Protein AF-H5ZVK7-F1 (afdb_monomer_lite)

Radius of gyration: 13.58 Å; chains: 1; bounding box: 31×31×27 Å

InterPro domains:
  IPR001128 Cytochrome P450 [PF00067] (3-49)
  IPR017972 Cytochrome P450, conserved site [PS00086] (28-37)
  IPR036396 Cytochrome P450 superfamily [G3DSA:1.10.630.10] (2-49)
  IPR036396 Cytochrome P450 superfamily [SSF48264] (3-49)
  IPR050479 Cytochrome P450, families 11 and 27 [PTHR24279] (3-49)

Organism: Kryptolebias marmoratus (NCBI:txid37003)

Foldseek 3Di:
DVPDDDPCVPDPDDPPPPPDDPVPDAPQHDDPRGNPCVVVVVVCVVVVD

pLDDT: mean 86.52, std 12.49, range [56.44, 98.25]

Structure (mmCIF, N/CA/C/O backbone):
data_AF-H5ZVK7-F1
#
_entry.id   AF-H5ZVK7-F1
#
loop_
_atom_site.group_PDB
_atom_site.id
_atom_site.type_symbol
_atom_site.label_atom_id
_atom_site.label_alt_id
_atom_site.label_comp_id
_atom_site.label_asym_id
_atom_site.label_entity_id
_atom_site.label_seq_id
_atom_site.pdbx_PDB_ins_code
_atom_site.Cartn_x
_atom_site.Cartn_y
_atom_site.Cartn_z
_atom_site.occupancy
_atom_site.B_iso_or_equiv
_atom_site.auth_seq_id
_atom_site.auth_comp_id
_atom_site.auth_asym_id
_atom_site.auth_atom_id
_atom_site.pdbx_PDB_model_num
ATOM 1 N N . TYR A 1 1 ? -24.652 -8.748 -4.170 1.00 59.38 1 TYR A N 1
ATOM 2 C CA . TYR A 1 1 ? -23.963 -8.662 -2.862 1.00 59.38 1 TYR A CA 1
ATOM 3 C C . TYR A 1 1 ? -22.482 -8.248 -2.943 1.00 59.38 1 TYR A C 1
ATOM 5 O O . TYR A 1 1 ? -21.822 -8.237 -1.915 1.00 59.38 1 TYR A O 1
ATOM 13 N N . SER A 1 2 ? -21.931 -7.874 -4.109 1.00 68.81 2 SER A N 1
ATOM 14 C CA . SER A 1 2 ? -20.514 -7.472 -4.256 1.00 68.81 2 SER A CA 1
ATOM 15 C C . SER A 1 2 ? -20.225 -5.991 -3.964 1.00 68.81 2 SER A C 1
ATOM 17 O O . SER A 1 2 ? -19.063 -5.615 -3.884 1.00 68.81 2 SER A O 1
ATOM 19 N N . HIS A 1 3 ? -21.254 -5.153 -3.801 1.00 85.19 3 HIS A N 1
ATOM 20 C CA . HIS A 1 3 ? -21.113 -3.697 -3.631 1.00 85.19 3 HIS A CA 1
ATOM 21 C C . HIS A 1 3 ? -21.174 -3.227 -2.169 1.00 85.19 3 HIS A C 1
ATOM 23 O O . HIS A 1 3 ? -21.210 -2.030 -1.906 1.00 85.19 3 HIS A O 1
ATOM 29 N N . THR A 1 4 ? -21.202 -4.150 -1.206 1.00 91.88 4 THR A N 1
ATOM 30 C CA . THR A 1 4 ? -21.220 -3.817 0.224 1.00 91.88 4 THR A CA 1
ATOM 31 C C . TH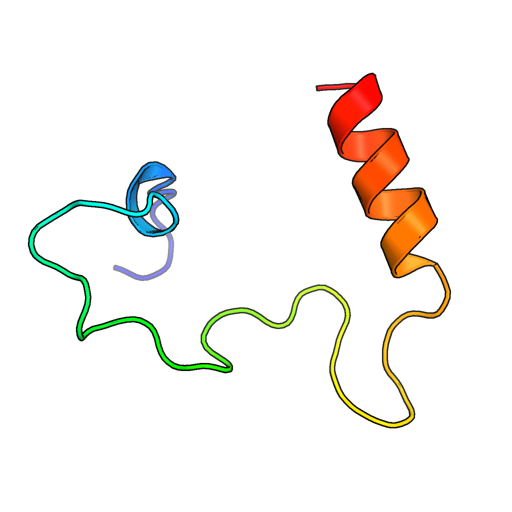R A 1 4 ? -19.799 -3.830 0.779 1.00 91.88 4 THR A C 1
ATOM 33 O O . THR A 1 4 ? -19.085 -4.827 0.645 1.00 91.88 4 THR A O 1
ATOM 36 N N . PHE A 1 5 ? -19.394 -2.740 1.431 1.00 88.94 5 PHE A N 1
ATOM 37 C CA . PHE A 1 5 ? -18.110 -2.656 2.123 1.00 88.94 5 PHE A CA 1
ATOM 38 C C . PHE A 1 5 ? -18.142 -3.490 3.415 1.00 88.94 5 PHE A C 1
ATOM 40 O O . PHE A 1 5 ? -18.945 -3.227 4.306 1.00 88.94 5 PHE A O 1
ATOM 47 N N . LEU A 1 6 ? -17.293 -4.521 3.499 1.00 88.44 6 LEU A N 1
ATOM 48 C CA . LEU A 1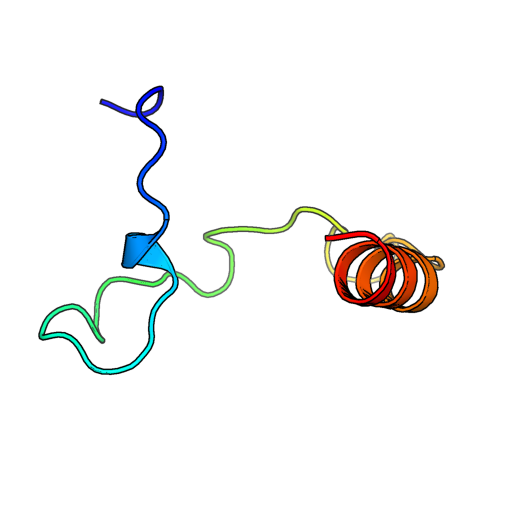 6 ? -17.220 -5.468 4.623 1.00 88.44 6 LEU A CA 1
ATOM 49 C C . LEU A 1 6 ? -15.754 -5.631 5.081 1.00 88.44 6 LEU A C 1
ATOM 51 O O . LEU A 1 6 ? -15.089 -6.579 4.644 1.00 88.44 6 LEU A O 1
ATOM 55 N N . PRO A 1 7 ? -15.217 -4.718 5.917 1.00 87.06 7 PRO A N 1
ATOM 56 C CA . PRO A 1 7 ? -13.802 -4.713 6.315 1.00 87.06 7 PRO A CA 1
ATOM 57 C C . PRO A 1 7 ? -13.381 -5.975 7.080 1.00 87.06 7 PRO A C 1
ATOM 59 O O . PRO A 1 7 ? -12.265 -6.465 6.909 1.00 87.06 7 PRO A O 1
ATOM 62 N N . GLN A 1 8 ? -14.298 -6.569 7.847 1.00 86.50 8 GLN A N 1
ATOM 63 C CA . GLN A 1 8 ? -14.079 -7.792 8.619 1.00 86.50 8 GLN A CA 1
ATOM 64 C C . GLN A 1 8 ? -13.663 -9.004 7.769 1.00 86.50 8 GLN A C 1
ATOM 66 O O . GLN A 1 8 ? -13.067 -9.937 8.297 1.00 86.50 8 GLN A O 1
ATOM 71 N N . ARG A 1 9 ? -13.902 -8.980 6.446 1.00 83.62 9 ARG A N 1
ATOM 72 C CA . ARG A 1 9 ? -13.464 -10.022 5.499 1.00 83.62 9 ARG A CA 1
ATOM 73 C C . ARG A 1 9 ? -11.952 -10.270 5.534 1.00 83.62 9 ARG A C 1
ATOM 75 O O . ARG A 1 9 ? -11.514 -11.370 5.207 1.00 83.62 9 ARG A O 1
ATOM 82 N N . TRP A 1 10 ? -11.168 -9.253 5.887 1.00 81.88 10 TRP A N 1
ATOM 83 C CA . TRP A 1 10 ? -9.703 -9.285 5.853 1.00 81.88 10 TRP A CA 1
ATOM 84 C C . TRP A 1 10 ? -9.063 -9.574 7.218 1.00 81.88 10 TRP A C 1
ATOM 86 O O . TRP A 1 10 ? -7.843 -9.714 7.302 1.00 81.88 10 TRP A O 1
ATOM 96 N N . LEU A 1 11 ? -9.860 -9.692 8.285 1.00 84.12 11 LEU A N 1
ATOM 97 C CA . LEU A 1 11 ? -9.364 -9.976 9.630 1.00 84.12 11 LEU A CA 1
ATOM 98 C C . LEU A 1 11 ? -9.013 -11.464 9.774 1.00 84.12 11 LEU A C 1
ATOM 100 O O . LEU A 1 11 ? -9.788 -12.348 9.408 1.00 84.12 11 LEU A O 1
ATOM 104 N N . ARG A 1 12 ? -7.830 -11.756 10.324 1.00 75.88 12 ARG A N 1
ATOM 105 C CA . ARG A 1 12 ? -7.375 -13.129 10.591 1.00 75.88 12 ARG A CA 1
ATOM 106 C C . ARG A 1 12 ? -7.897 -13.582 11.955 1.00 75.88 12 ARG A C 1
ATOM 108 O O . ARG A 1 12 ? -7.694 -12.878 12.935 1.00 75.88 12 ARG A O 1
ATOM 115 N N . GLY A 1 13 ? -8.513 -14.766 12.030 1.00 71.00 13 GLY A N 1
ATOM 116 C CA . GLY A 1 13 ? -8.895 -15.390 13.308 1.00 71.00 13 GLY A CA 1
ATOM 117 C C . GLY A 1 13 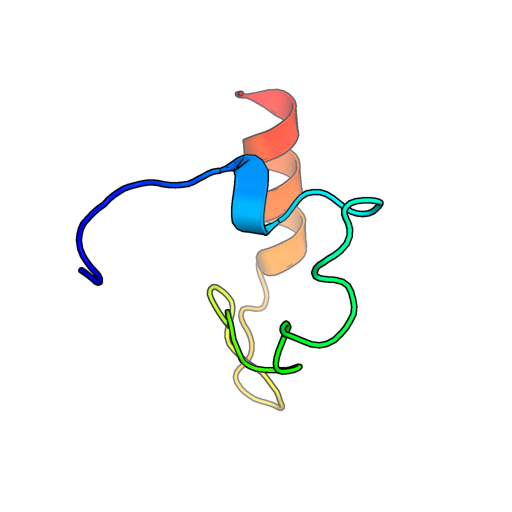? -10.360 -15.809 13.460 1.00 71.00 13 GLY A C 1
ATOM 118 O O . GLY A 1 13 ? -10.646 -16.537 14.400 1.00 71.00 13 GLY A O 1
ATOM 119 N N . GLY A 1 14 ? -11.259 -15.423 12.548 1.00 67.25 14 GLY A N 1
ATOM 120 C CA . GLY A 1 14 ? -12.643 -15.926 12.531 1.00 67.25 14 GLY A CA 1
ATOM 121 C C . GLY A 1 14 ? -12.776 -17.326 11.915 1.00 67.25 14 GLY A C 1
ATOM 122 O O . GLY A 1 14 ? -11.828 -17.824 11.306 1.00 67.25 14 GLY A O 1
ATOM 123 N N . ASP A 1 15 ? -13.964 -17.928 12.014 1.00 63.06 15 ASP A N 1
ATOM 124 C CA . ASP A 1 15 ? -14.298 -19.275 11.500 1.00 63.06 15 ASP A CA 1
ATOM 125 C C . ASP A 1 15 ? -14.124 -19.447 9.974 1.00 63.06 15 ASP A C 1
ATOM 127 O O . ASP A 1 15 ? -14.174 -20.554 9.445 1.00 63.06 15 ASP A O 1
ATOM 131 N N . ASP A 1 16 ? -13.861 -18.360 9.245 1.00 63.03 16 ASP A N 1
ATOM 132 C CA . ASP A 1 16 ? -13.848 -18.307 7.780 1.00 63.03 16 ASP A CA 1
ATOM 133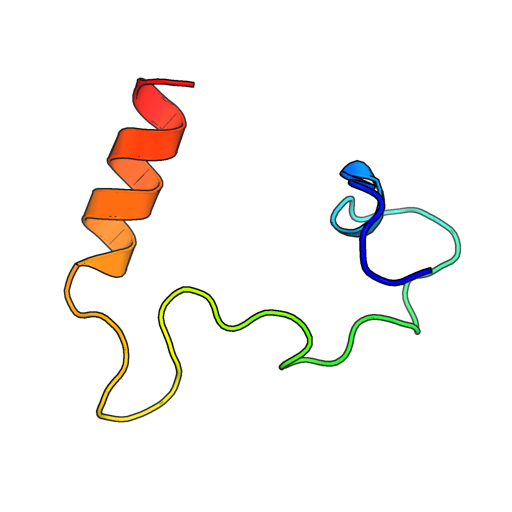 C C . ASP A 1 16 ? -12.441 -18.475 7.160 1.00 63.03 16 ASP A C 1
ATOM 135 O O . ASP A 1 16 ? -12.187 -18.061 6.025 1.00 63.03 16 ASP A O 1
ATOM 139 N N . LYS A 1 17 ? -11.505 -19.110 7.890 1.00 58.28 17 LYS A N 1
ATOM 140 C CA . LYS A 1 17 ? -10.100 -19.331 7.461 1.00 58.28 17 LYS A CA 1
ATOM 141 C C . LYS A 1 17 ? -9.962 -20.048 6.109 1.00 58.28 17 LYS A C 1
ATOM 143 O O . LYS A 1 17 ? -8.914 -19.953 5.479 1.00 58.28 17 LYS A O 1
ATOM 148 N N . PHE A 1 18 ? -11.007 -20.736 5.651 1.00 56.44 18 PHE A N 1
ATOM 149 C CA . PHE A 1 18 ? -11.009 -21.538 4.425 1.00 56.44 18 PHE A CA 1
ATOM 150 C C . PHE A 1 18 ? -11.531 -20.806 3.175 1.00 56.44 18 PHE A C 1
ATOM 152 O O . PHE A 1 18 ? -11.518 -21.390 2.094 1.00 56.44 18 PHE A O 1
ATOM 159 N N . ARG A 1 19 ? -11.986 -19.545 3.274 1.00 66.81 19 ARG A N 1
ATOM 160 C CA . ARG A 1 19 ? -12.647 -18.843 2.151 1.00 66.81 19 ARG A CA 1
ATOM 161 C C . ARG A 1 19 ? -11.789 -17.838 1.377 1.00 66.81 19 ARG A C 1
ATOM 163 O O . ARG A 1 19 ? -12.265 -17.273 0.391 1.00 66.81 19 ARG A O 1
ATOM 170 N N . GLN A 1 20 ? -10.547 -17.584 1.782 1.00 74.69 20 GLN A N 1
ATOM 171 C CA . GLN A 1 20 ? -9.714 -16.573 1.124 1.00 74.69 20 GLN A CA 1
ATOM 172 C C . GLN A 1 20 ? -8.914 -17.183 -0.031 1.00 74.69 20 GLN A C 1
ATOM 174 O O . GLN A 1 20 ? -7.892 -17.834 0.170 1.00 74.69 20 GLN A O 1
ATOM 179 N N . HIS A 1 21 ? -9.375 -16.953 -1.263 1.00 83.62 21 HIS A N 1
ATOM 180 C CA . HIS A 1 21 ? -8.600 -17.291 -2.454 1.00 83.62 21 HIS A CA 1
ATOM 181 C C . HIS A 1 21 ? -7.299 -16.460 -2.485 1.00 83.62 21 HIS A C 1
ATOM 183 O O . HIS A 1 21 ? -7.374 -15.246 -2.268 1.00 83.62 21 HIS A O 1
ATOM 189 N N . PRO A 1 22 ? -6.129 -17.043 -2.815 1.00 83.19 22 PRO A N 1
ATOM 190 C CA . PRO A 1 22 ? -4.850 -16.319 -2.859 1.00 83.19 22 PRO A CA 1
ATOM 191 C C . PRO A 1 22 ? -4.850 -15.078 -3.764 1.00 83.19 22 PRO A C 1
ATOM 193 O O . PRO A 1 22 ? -4.109 -14.132 -3.521 1.00 83.19 22 PRO A O 1
ATOM 196 N N . PHE A 1 23 ? -5.720 -15.060 -4.778 1.00 87.81 23 PHE A N 1
ATOM 197 C CA . PHE A 1 23 ? -5.928 -13.930 -5.691 1.00 87.81 23 PHE A CA 1
ATOM 198 C C . PHE A 1 23 ? -7.286 -13.237 -5.497 1.00 87.81 23 PHE A C 1
ATOM 200 O O . PHE A 1 23 ? -7.808 -12.624 -6.421 1.00 87.81 23 PHE A O 1
ATOM 207 N N . GLY A 1 24 ? -7.901 -13.361 -4.317 1.00 85.75 24 GLY A N 1
ATOM 208 C CA . GLY A 1 24 ? -9.179 -12.710 -4.000 1.00 85.75 24 GLY A CA 1
ATOM 209 C C . GLY A 1 24 ? -9.098 -11.179 -3.942 1.00 85.75 24 GLY A C 1
ATOM 210 O O . GLY A 1 24 ? -10.125 -10.509 -3.999 1.00 85.75 24 GLY A O 1
ATOM 211 N N . SER A 1 25 ? -7.888 -10.622 -3.843 1.00 88.19 25 SER A N 1
ATOM 212 C CA . SER A 1 25 ? -7.603 -9.193 -3.973 1.00 88.19 25 SER A CA 1
ATOM 213 C C . SER A 1 25 ? -6.187 -9.001 -4.518 1.00 88.19 25 SER A C 1
ATOM 215 O O . SER A 1 25 ? -5.228 -9.539 -3.968 1.00 88.19 25 SER A O 1
ATOM 217 N N . VAL A 1 26 ? -6.063 -8.258 -5.621 1.00 93.44 26 VAL A N 1
ATOM 218 C CA . VAL A 1 26 ? -4.791 -7.959 -6.310 1.00 93.44 26 VAL A CA 1
ATOM 219 C C . VAL A 1 26 ? -4.677 -6.462 -6.659 1.00 93.44 26 VAL A C 1
ATOM 221 O O . VAL A 1 26 ? -4.468 -6.110 -7.820 1.00 93.44 26 VAL A O 1
ATOM 224 N N . PRO A 1 27 ? -4.810 -5.547 -5.677 1.00 93.69 27 PRO A N 1
ATOM 225 C CA . PRO A 1 27 ? -4.935 -4.105 -5.923 1.00 93.69 27 PRO A CA 1
ATOM 226 C C . PRO A 1 27 ? -3.667 -3.484 -6.523 1.00 93.69 27 PRO A C 1
ATOM 228 O O . PRO A 1 27 ? -3.736 -2.484 -7.227 1.00 93.69 27 PRO A O 1
ATOM 231 N N . PHE A 1 28 ? -2.513 -4.110 -6.289 1.00 97.00 28 PHE A N 1
ATOM 232 C CA . PHE A 1 28 ? -1.216 -3.707 -6.832 1.00 97.00 28 PHE A CA 1
ATOM 233 C C . PHE A 1 28 ? -0.717 -4.647 -7.942 1.00 97.00 28 PHE A C 1
ATOM 235 O O . PHE A 1 28 ? 0.459 -4.609 -8.300 1.00 97.00 28 PHE A O 1
ATOM 242 N N . GLY A 1 29 ? -1.584 -5.507 -8.485 1.00 95.38 29 GLY A N 1
ATOM 243 C CA . GLY A 1 29 ? -1.214 -6.514 -9.478 1.00 95.38 29 GLY A CA 1
ATOM 244 C C . GLY A 1 29 ? -0.354 -7.661 -8.925 1.00 95.38 29 GLY A C 1
ATOM 245 O O . GLY A 1 29 ? -0.061 -7.743 -7.732 1.00 95.38 29 GLY A O 1
ATOM 246 N N . PHE A 1 30 ? 0.035 -8.575 -9.816 1.00 96.12 30 PHE A N 1
ATOM 247 C CA . PHE A 1 30 ? 0.860 -9.752 -9.524 1.00 96.12 30 PHE A CA 1
ATOM 248 C C . PHE A 1 30 ? 1.811 -10.048 -10.698 1.00 96.12 30 PH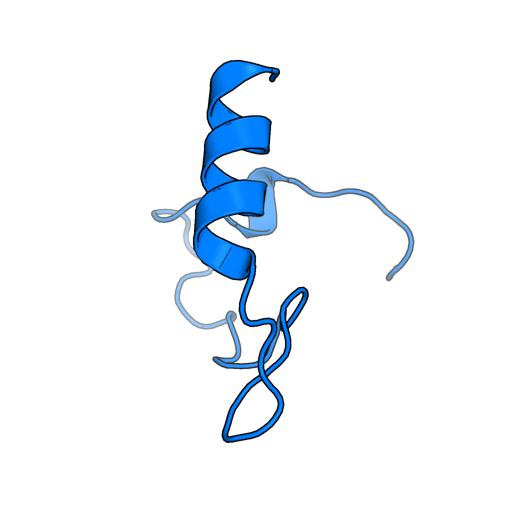E A C 1
ATOM 250 O O . PHE A 1 30 ? 1.498 -9.746 -11.851 1.00 96.12 30 PHE A O 1
ATOM 257 N N . GLY A 1 31 ? 2.966 -10.657 -10.414 1.00 95.56 31 GLY A N 1
ATOM 258 C CA . GLY A 1 31 ? 3.962 -11.037 -11.420 1.00 95.56 31 GLY A CA 1
ATOM 259 C C . GLY A 1 31 ? 4.789 -9.862 -11.953 1.00 95.56 31 GLY A C 1
ATOM 260 O O . GLY A 1 31 ? 4.957 -8.846 -11.283 1.00 95.56 31 GLY A O 1
ATOM 261 N N . ILE A 1 32 ? 5.311 -9.997 -13.177 1.00 97.19 32 ILE A N 1
ATOM 262 C CA . ILE A 1 32 ? 6.288 -9.057 -13.764 1.00 97.19 32 ILE A CA 1
ATOM 263 C C . ILE A 1 32 ? 5.756 -7.633 -14.008 1.00 97.19 32 ILE A C 1
ATOM 265 O O . ILE A 1 32 ? 6.541 -6.725 -14.249 1.00 97.19 32 ILE A O 1
ATOM 269 N N . ARG A 1 33 ? 4.432 -7.435 -13.967 1.00 97.12 33 ARG A N 1
ATOM 270 C CA . ARG A 1 33 ? 3.771 -6.124 -14.114 1.00 97.12 33 ARG A CA 1
ATOM 271 C C . ARG A 1 33 ? 3.108 -5.651 -12.817 1.00 97.12 33 ARG A C 1
ATOM 273 O O . ARG A 1 33 ? 2.167 -4.864 -12.864 1.00 97.12 33 ARG A O 1
ATOM 280 N N . ALA A 1 34 ? 3.537 -6.165 -11.664 1.00 97.44 34 ALA A N 1
ATOM 281 C CA . ALA A 1 34 ? 3.071 -5.652 -10.382 1.00 97.44 34 ALA A CA 1
ATOM 282 C C . ALA A 1 34 ? 3.522 -4.193 -10.181 1.00 97.44 34 ALA A C 1
ATOM 284 O O . ALA A 1 34 ? 4.539 -3.755 -10.720 1.00 97.44 34 ALA A O 1
ATOM 285 N N . CYS A 1 35 ? 2.759 -3.438 -9.393 1.00 97.94 35 CYS A N 1
ATOM 286 C CA . CYS A 1 35 ? 3.042 -2.041 -9.095 1.00 97.94 35 CYS A CA 1
ATOM 287 C C . CYS A 1 35 ? 4.401 -1.895 -8.39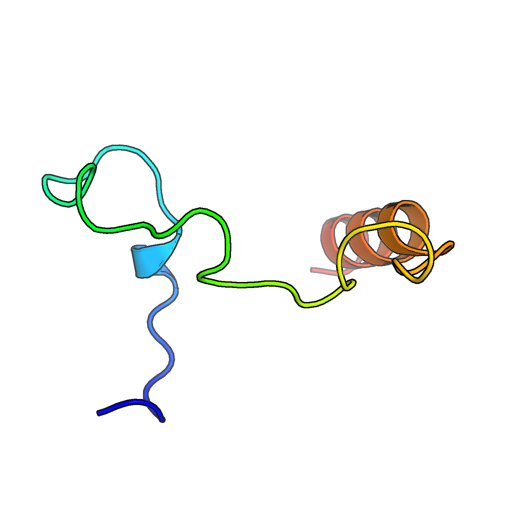6 1.00 97.94 35 CYS A C 1
ATOM 289 O O . CYS A 1 35 ? 4.588 -2.374 -7.274 1.00 97.94 35 CYS A O 1
ATOM 291 N N . LEU A 1 36 ? 5.326 -1.170 -9.034 1.00 98.06 36 LEU A N 1
ATOM 292 C CA . LEU A 1 36 ? 6.648 -0.858 -8.478 1.00 98.06 36 LEU A CA 1
ATOM 293 C C . LEU A 1 36 ? 6.551 -0.040 -7.179 1.00 98.06 36 LEU A C 1
ATOM 295 O O . LEU A 1 36 ? 7.354 -0.219 -6.269 1.00 98.06 36 LEU A O 1
ATOM 299 N N . GLY A 1 37 ? 5.536 0.822 -7.075 1.00 98.19 37 GLY A N 1
ATOM 300 C CA . GLY A 1 37 ? 5.313 1.712 -5.936 1.00 98.19 37 GLY A CA 1
ATOM 301 C C . GLY A 1 37 ? 4.547 1.097 -4.765 1.00 98.19 37 GLY A C 1
ATOM 302 O O . GLY A 1 37 ? 4.236 1.820 -3.824 1.00 98.19 37 GLY A O 1
ATOM 303 N N . ARG A 1 38 ? 4.232 -0.209 -4.784 1.00 97.75 38 ARG A N 1
ATOM 304 C CA . ARG A 1 38 ? 3.376 -0.854 -3.768 1.00 97.75 38 ARG A CA 1
ATOM 305 C C . ARG A 1 38 ? 3.785 -0.518 -2.331 1.00 97.75 38 ARG A C 1
ATOM 307 O O . ARG A 1 38 ? 2.933 -0.179 -1.523 1.00 97.75 38 ARG A O 1
ATOM 314 N N . ARG A 1 39 ? 5.081 -0.607 -2.019 1.00 97.81 39 ARG A N 1
ATOM 315 C CA . ARG A 1 39 ? 5.582 -0.352 -0.659 1.00 97.81 39 ARG A CA 1
ATOM 316 C C . ARG A 1 39 ? 5.389 1.101 -0.240 1.00 97.81 39 ARG A C 1
ATOM 318 O O . ARG A 1 39 ? 5.024 1.345 0.898 1.00 97.81 39 ARG A O 1
ATOM 325 N N . VAL A 1 40 ? 5.622 2.043 -1.153 1.00 98.25 40 VAL A N 1
ATOM 326 C CA . VAL A 1 40 ? 5.433 3.475 -0.882 1.00 98.25 40 VAL A CA 1
ATOM 327 C C . VAL A 1 40 ? 3.953 3.760 -0.636 1.00 98.25 40 VAL A C 1
ATOM 329 O O . VAL A 1 40 ? 3.620 4.331 0.392 1.00 98.25 40 VAL A O 1
ATOM 332 N N . ALA A 1 41 ? 3.068 3.259 -1.502 1.00 97.69 41 ALA A N 1
ATOM 333 C CA . ALA A 1 41 ? 1.625 3.432 -1.347 1.00 97.69 41 ALA A CA 1
ATOM 334 C C . ALA A 1 41 ? 1.089 2.820 -0.039 1.00 97.69 41 ALA A C 1
ATOM 336 O O . ALA A 1 41 ? 0.312 3.460 0.660 1.00 97.69 41 ALA A O 1
ATOM 337 N N . GLU A 1 42 ? 1.511 1.600 0.319 1.00 96.25 42 GLU A N 1
ATOM 338 C CA . GLU A 1 42 ? 1.124 0.970 1.592 1.00 96.25 42 GLU A CA 1
ATOM 339 C C . GLU A 1 42 ? 1.619 1.785 2.800 1.00 96.25 42 GLU A C 1
ATOM 341 O O . GLU A 1 42 ? 0.867 1.977 3.753 1.00 96.25 42 GLU A O 1
ATOM 346 N N . LEU A 1 43 ? 2.855 2.297 2.762 1.00 97.50 43 LEU A N 1
ATOM 347 C CA . LEU A 1 43 ? 3.402 3.133 3.836 1.00 97.50 43 LEU A CA 1
ATOM 348 C C . LEU A 1 43 ? 2.643 4.452 3.987 1.00 97.50 43 LEU A C 1
ATOM 350 O O . LEU A 1 43 ? 2.295 4.819 5.105 1.00 97.50 43 LEU A O 1
ATOM 354 N N . GLU A 1 44 ? 2.362 5.147 2.886 1.00 97.56 44 GLU A N 1
ATOM 355 C CA . GLU A 1 44 ? 1.574 6.382 2.908 1.00 97.56 44 GLU A CA 1
ATOM 356 C C . GLU A 1 44 ? 0.169 6.134 3.465 1.00 97.56 44 GLU A C 1
ATOM 358 O O . GLU A 1 44 ? -0.297 6.906 4.298 1.00 97.56 44 GLU A O 1
ATOM 363 N N . MET A 1 45 ? -0.478 5.023 3.093 1.00 95.62 45 MET A N 1
ATOM 364 C CA . MET A 1 45 ? -1.768 4.631 3.667 1.00 95.62 45 MET A CA 1
ATOM 365 C C . MET A 1 45 ? -1.683 4.409 5.180 1.00 95.62 45 MET A C 1
ATOM 367 O O . MET A 1 45 ? -2.540 4.906 5.891 1.00 95.62 45 MET A O 1
ATOM 371 N N . TYR A 1 46 ? -0.668 3.705 5.691 1.00 95.56 46 TYR A N 1
ATOM 372 C CA . TYR A 1 46 ? -0.534 3.471 7.138 1.00 95.56 46 TYR A CA 1
ATOM 373 C C . TYR A 1 46 ? -0.170 4.717 7.949 1.00 95.56 46 TYR A C 1
ATOM 375 O O . TYR A 1 46 ? -0.390 4.734 9.155 1.00 95.56 46 TYR A O 1
ATOM 383 N N . LEU A 1 47 ? 0.449 5.719 7.323 1.00 97.19 47 LEU A N 1
ATOM 384 C CA . LEU A 1 47 ? 0.822 6.963 7.998 1.00 97.19 47 LEU A CA 1
ATOM 385 C C . LEU A 1 47 ? -0.300 8.004 7.978 1.00 97.19 47 LEU A C 1
ATOM 387 O O . LEU A 1 47 ? -0.368 8.831 8.884 1.00 97.19 47 LEU A O 1
ATOM 391 N N . LEU A 1 48 ? -1.131 8.005 6.932 1.00 95.94 48 LEU A N 1
ATOM 392 C CA . LEU A 1 48 ? -2.170 9.014 6.711 1.00 95.94 48 LEU A CA 1
ATOM 393 C C . LEU A 1 48 ? -3.581 8.560 7.128 1.00 95.94 48 LEU A C 1
ATOM 395 O O . LEU A 1 48 ? -4.486 9.397 7.142 1.00 95.94 48 LEU A O 1
ATOM 399 N N . LEU A 1 49 ? -3.776 7.273 7.437 1.00 84.25 49 LEU A N 1
ATOM 400 C CA . LEU A 1 49 ? -5.030 6.681 7.933 1.00 84.25 49 LEU A CA 1
ATOM 401 C C . LEU A 1 49 ? -4.899 6.275 9.402 1.00 84.25 49 LEU A C 1
ATOM 403 O O . LEU A 1 49 ? -5.899 6.458 10.130 1.00 84.25 49 LEU A O 1
#

Sequence (49 aa):
YSHTFLPQRWLRGGDDKFRQHPFGSVPFGFGIRACLGRRVAELEMYLLL

Secondary structure (DSSP, 8-state):
-TTS--GGGG-TTSTTTT---TTS--TT--GGGS-TTHHHHHHHHHHH-